Protein AF-A0A7W1W898-F1 (afdb_monomer_lite)

pLDDT: mean 79.38, std 12.97, range [43.31, 93.19]

Radius of gyration: 15.6 Å; chains: 1; bounding box: 44×25×42 Å

Sequence (72 aa):
MTGGLLTEPIYATSTNFGYYQFSKMPTGETYIVMVNSRPHTFNPSSIVNNFDSLDDVDFVGEKQLIQNLQHW

Structure (mmCIF, N/CA/C/O backbone):
data_AF-A0A7W1W898-F1
#
_entry.id   AF-A0A7W1W898-F1
#
loop_
_atom_site.group_PDB
_atom_site.id
_atom_site.type_symbol
_atom_site.label_atom_id
_atom_site.label_alt_id
_atom_site.label_comp_id
_atom_site.label_asym_id
_atom_site.label_entity_id
_atom_site.label_seq_id
_atom_site.pdbx_PDB_ins_code
_atom_site.Cartn_x
_atom_site.Cartn_y
_atom_site.Cartn_z
_atom_site.occupancy
_atom_site.B_iso_or_equiv
_atom_site.auth_seq_id
_atom_site.auth_comp_id
_atom_site.auth_asym_id
_atom_site.auth_atom_id
_atom_site.pdbx_PDB_model_num
ATOM 1 N N . MET A 1 1 ? 1.296 3.998 5.445 1.00 85.00 1 MET A N 1
ATOM 2 C CA . MET A 1 1 ? -0.141 4.319 5.393 1.00 85.00 1 MET A CA 1
ATOM 3 C C . MET A 1 1 ? -0.416 5.451 6.365 1.00 85.00 1 MET A C 1
ATOM 5 O O . MET A 1 1 ? 0.171 5.464 7.442 1.00 85.00 1 MET A O 1
ATOM 9 N N . THR A 1 2 ? -1.262 6.393 5.966 1.00 89.56 2 THR A N 1
ATOM 10 C CA . THR A 1 2 ? -1.743 7.527 6.773 1.00 89.56 2 THR A CA 1
ATOM 11 C C . THR A 1 2 ? -3.257 7.683 6.585 1.00 89.56 2 THR A C 1
ATOM 13 O O . THR A 1 2 ? -3.829 7.046 5.700 1.00 89.56 2 THR A O 1
ATOM 16 N N . GLY A 1 3 ? -3.908 8.528 7.389 1.00 87.81 3 GLY A N 1
ATOM 17 C CA . GLY A 1 3 ? -5.342 8.824 7.271 1.00 87.81 3 GLY A CA 1
ATOM 18 C C . GLY A 1 3 ? -6.197 8.207 8.381 1.00 87.81 3 GLY A C 1
ATOM 19 O O . GLY A 1 3 ? -5.678 7.568 9.299 1.00 87.81 3 GLY A O 1
ATOM 20 N N . GLY A 1 4 ? -7.508 8.432 8.292 1.00 86.44 4 GLY A N 1
ATOM 21 C CA . GLY A 1 4 ? -8.481 8.050 9.314 1.00 86.44 4 GLY A CA 1
ATOM 22 C C . GLY A 1 4 ? -8.088 8.519 10.716 1.00 86.44 4 GLY A C 1
ATOM 23 O O . GLY A 1 4 ? -7.643 9.649 10.913 1.00 86.44 4 GLY A O 1
ATOM 24 N N . LEU A 1 5 ? -8.193 7.601 11.678 1.00 89.38 5 LEU A N 1
ATOM 25 C CA . LEU A 1 5 ? -7.831 7.813 13.085 1.00 89.38 5 LEU A CA 1
ATOM 26 C C . LEU A 1 5 ? -6.356 7.517 13.418 1.00 89.38 5 LEU A C 1
ATOM 28 O O . LEU A 1 5 ? -5.993 7.471 14.595 1.00 89.38 5 LEU A O 1
ATOM 32 N N . LEU A 1 6 ? -5.493 7.278 12.425 1.00 88.69 6 LEU A N 1
ATOM 33 C CA . LEU A 1 6 ? -4.069 7.052 12.684 1.00 88.69 6 LEU A CA 1
ATOM 34 C C . LEU A 1 6 ? -3.409 8.357 13.146 1.00 88.69 6 LEU A C 1
ATOM 36 O O . LEU A 1 6 ? -3.388 9.344 12.414 1.00 88.69 6 LEU A O 1
ATOM 40 N N . THR A 1 7 ? -2.822 8.350 14.343 1.00 91.31 7 THR A N 1
ATOM 41 C CA . THR A 1 7 ? -2.071 9.500 14.877 1.00 91.31 7 THR A CA 1
ATOM 42 C C . THR A 1 7 ? -0.666 9.606 14.289 1.00 91.31 7 THR A C 1
ATOM 44 O O . THR A 1 7 ? -0.071 10.679 14.302 1.00 91.31 7 THR A O 1
ATOM 47 N N . GLU A 1 8 ? -0.139 8.498 13.765 1.00 92.56 8 GLU A N 1
ATOM 48 C CA . GLU A 1 8 ? 1.179 8.404 13.144 1.00 92.56 8 GLU A CA 1
ATOM 49 C C . GLU A 1 8 ? 1.137 7.493 11.906 1.00 92.56 8 GLU A C 1
ATOM 51 O O . GLU A 1 8 ? 0.295 6.591 11.827 1.00 92.56 8 GLU A O 1
ATOM 56 N N . PRO A 1 9 ? 2.045 7.683 10.931 1.00 91.12 9 PRO A N 1
ATOM 57 C CA . PRO A 1 9 ? 2.161 6.776 9.798 1.00 91.12 9 PRO A CA 1
ATOM 58 C C . PRO A 1 9 ? 2.573 5.365 10.230 1.00 91.12 9 PRO A C 1
ATOM 60 O O . PRO A 1 9 ? 3.547 5.187 10.959 1.00 91.12 9 PRO A O 1
ATOM 63 N N . ILE A 1 10 ? 1.894 4.354 9.691 1.00 91.69 10 ILE A N 1
ATOM 64 C CA . ILE A 1 10 ? 2.257 2.940 9.875 1.00 91.69 10 ILE A CA 1
ATOM 65 C C . ILE A 1 10 ? 2.883 2.361 8.603 1.00 91.69 10 ILE A C 1
ATOM 67 O O . ILE A 1 10 ? 2.571 2.796 7.489 1.00 91.69 10 ILE A O 1
ATOM 71 N N . TYR A 1 11 ? 3.735 1.347 8.750 1.00 92.62 11 TYR A N 1
ATOM 72 C CA . TYR A 1 11 ? 4.503 0.762 7.648 1.00 92.62 11 TYR A CA 1
ATOM 73 C C . TYR A 1 11 ? 4.345 -0.756 7.599 1.00 92.62 11 TYR A C 1
ATOM 75 O O . TYR A 1 11 ? 4.228 -1.410 8.632 1.00 92.62 11 TYR A O 1
ATOM 83 N N . ALA A 1 12 ? 4.379 -1.300 6.386 1.00 91.50 12 ALA A N 1
ATOM 84 C CA . ALA A 1 12 ? 4.459 -2.726 6.121 1.00 91.50 12 ALA A CA 1
ATOM 85 C C . ALA A 1 12 ? 5.515 -2.958 5.036 1.00 91.50 12 ALA A C 1
ATOM 87 O O . ALA A 1 12 ? 5.660 -2.144 4.121 1.00 91.50 12 ALA A O 1
ATOM 88 N N . THR A 1 13 ? 6.240 -4.067 5.143 1.00 93.19 13 THR A N 1
ATOM 89 C CA . THR A 1 13 ? 7.189 -4.510 4.119 1.00 93.19 13 THR A CA 1
ATOM 90 C C . THR A 1 13 ? 6.515 -5.579 3.279 1.00 93.19 13 THR A C 1
ATOM 92 O O . THR A 1 13 ? 6.021 -6.565 3.826 1.00 93.19 13 THR A O 1
ATOM 95 N N . SER A 1 14 ? 6.496 -5.396 1.961 1.00 91.50 14 SER A N 1
ATOM 96 C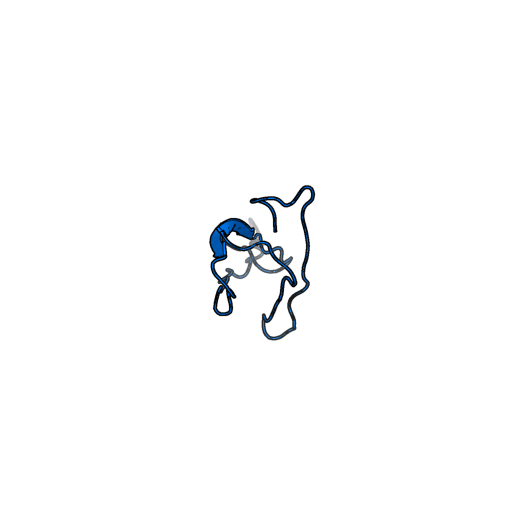 CA . SER A 1 14 ? 5.977 -6.416 1.058 1.00 91.50 14 SER A CA 1
ATOM 97 C C . SER A 1 14 ? 6.916 -7.620 0.991 1.00 91.50 14 SER A C 1
ATOM 99 O O . SER A 1 14 ? 8.140 -7.490 1.061 1.00 91.50 14 SER A O 1
ATOM 101 N N . THR A 1 15 ? 6.346 -8.798 0.781 1.00 92.06 15 THR A N 1
ATOM 102 C CA . THR A 1 15 ? 7.109 -9.993 0.404 1.00 92.06 15 THR A CA 1
ATOM 103 C C . THR A 1 15 ? 7.657 -9.874 -1.024 1.00 92.06 15 THR A C 1
ATOM 105 O O . THR A 1 15 ? 7.261 -8.992 -1.789 1.00 92.06 15 THR A O 1
ATOM 108 N N . ASN A 1 16 ? 8.514 -10.816 -1.429 1.00 89.62 16 ASN A N 1
ATOM 109 C CA . ASN A 1 16 ? 9.003 -10.909 -2.812 1.00 89.62 16 ASN A CA 1
ATOM 110 C C . ASN A 1 16 ? 7.887 -11.150 -3.846 1.00 89.62 16 ASN A C 1
ATOM 112 O O . ASN A 1 16 ? 8.117 -10.945 -5.033 1.00 89.62 16 ASN A O 1
ATOM 116 N N . PHE A 1 17 ? 6.698 -11.577 -3.407 1.00 89.12 17 PHE A N 1
ATOM 117 C CA . PHE A 1 17 ? 5.521 -11.774 -4.257 1.00 89.12 17 PHE A CA 1
ATOM 118 C C . PHE A 1 17 ? 4.556 -10.579 -4.231 1.00 89.12 17 PHE A C 1
ATOM 120 O O . PHE A 1 17 ? 3.463 -10.673 -4.770 1.00 89.12 17 PHE A O 1
ATOM 127 N N . GLY A 1 18 ? 4.927 -9.469 -3.585 1.00 87.00 18 GLY A N 1
ATOM 128 C CA . GLY A 1 18 ? 4.103 -8.257 -3.521 1.00 87.00 18 GLY A CA 1
ATOM 129 C C . GLY A 1 18 ? 3.080 -8.225 -2.383 1.00 87.00 18 GLY A C 1
ATOM 130 O O . GLY A 1 18 ? 2.550 -7.160 -2.091 1.00 87.00 18 GLY A O 1
ATOM 131 N N . TYR A 1 19 ? 2.859 -9.336 -1.670 1.00 88.69 19 TYR A N 1
ATOM 132 C CA . TYR A 1 19 ? 1.920 -9.372 -0.542 1.00 88.69 19 TYR A CA 1
ATOM 133 C C . TYR A 1 19 ? 2.365 -8.471 0.619 1.00 88.69 19 TYR A C 1
ATOM 135 O O . TYR A 1 19 ? 3.524 -8.547 1.039 1.00 88.69 19 TYR A O 1
ATOM 143 N N . TYR A 1 20 ? 1.440 -7.683 1.171 1.00 89.12 20 TYR A N 1
ATOM 144 C CA . TYR A 1 20 ? 1.614 -6.842 2.358 1.00 89.12 20 TYR A CA 1
ATOM 145 C C . TYR A 1 20 ? 0.326 -6.853 3.201 1.00 89.12 20 TYR A C 1
ATOM 147 O O . TYR A 1 20 ? -0.748 -7.156 2.692 1.00 89.12 20 TYR A O 1
ATOM 155 N N . GLN A 1 21 ? 0.413 -6.513 4.491 1.00 88.56 21 GLN A N 1
ATOM 156 C CA . GLN A 1 21 ? -0.760 -6.449 5.368 1.00 88.56 21 GLN A CA 1
ATOM 157 C C . GLN A 1 21 ? -0.602 -5.367 6.440 1.00 88.56 21 GLN A C 1
ATOM 159 O O . GLN A 1 21 ? 0.473 -5.202 7.016 1.00 88.56 21 GLN A O 1
ATOM 164 N N . PHE A 1 22 ? -1.702 -4.676 6.745 1.00 87.56 22 PHE A N 1
ATOM 165 C CA . PHE A 1 22 ? -1.835 -3.782 7.894 1.00 87.56 22 PHE A CA 1
ATOM 166 C C . PHE A 1 22 ? -2.907 -4.353 8.833 1.00 87.56 22 PHE A C 1
ATOM 168 O O . PHE A 1 22 ? -4.082 -4.393 8.485 1.00 87.56 22 PHE A O 1
ATOM 175 N N . SER A 1 23 ? -2.517 -4.845 10.010 1.00 85.88 23 SER A N 1
ATOM 176 C CA . SER A 1 23 ? -3.451 -5.481 10.952 1.00 85.88 23 SER A CA 1
ATOM 177 C C . SER A 1 23 ? -4.138 -4.463 11.865 1.00 85.88 23 SER A C 1
ATOM 179 O O . SER A 1 23 ? -3.524 -3.473 12.255 1.00 85.88 23 SER A O 1
ATOM 181 N N . LYS A 1 24 ? -5.366 -4.776 12.308 1.00 83.88 24 LYS A N 1
ATOM 182 C CA . LYS A 1 24 ? -6.131 -3.999 13.308 1.00 83.88 24 LYS A CA 1
ATOM 183 C C . LYS A 1 24 ? -6.446 -2.559 12.871 1.00 83.88 24 LYS A C 1
ATOM 185 O O . LYS A 1 24 ? -6.384 -1.639 13.684 1.00 83.88 24 LYS A O 1
ATOM 190 N N . MET A 1 25 ? -6.768 -2.361 11.594 1.00 85.06 25 MET A N 1
ATOM 191 C CA . MET A 1 25 ? -7.199 -1.055 11.095 1.00 85.06 25 MET A CA 1
ATOM 192 C C . MET A 1 25 ? -8.635 -0.754 11.545 1.00 85.06 25 MET A C 1
ATOM 194 O O . MET A 1 25 ? -9.501 -1.615 11.371 1.00 85.06 25 MET A O 1
ATOM 198 N N . PRO A 1 26 ? -8.913 0.442 12.096 1.00 84.44 26 PRO A N 1
ATOM 199 C CA . PRO A 1 26 ? -10.282 0.900 12.30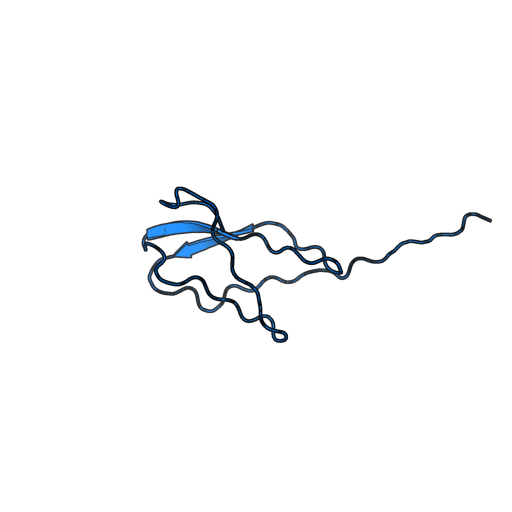0 1.00 84.44 26 PRO A CA 1
ATOM 200 C C . PRO A 1 26 ? -11.113 0.819 11.010 1.00 84.44 26 PRO A C 1
ATOM 202 O O . PRO A 1 26 ? -10.649 1.156 9.919 1.00 84.44 26 PRO A O 1
ATOM 205 N N . THR A 1 27 ? -12.346 0.335 11.127 1.00 84.00 27 THR A N 1
ATOM 206 C CA . THR A 1 27 ? -13.317 0.285 10.025 1.00 84.00 27 THR A CA 1
ATOM 207 C C . THR A 1 27 ? -14.063 1.612 9.898 1.00 84.00 27 THR A C 1
ATOM 209 O O . THR A 1 27 ? -14.218 2.332 10.881 1.00 84.00 27 THR A O 1
ATOM 212 N N . GLY A 1 28 ? -14.593 1.906 8.712 1.00 84.88 28 GLY A N 1
ATOM 213 C CA . GLY A 1 28 ? -15.325 3.137 8.399 1.00 84.88 28 GLY A CA 1
ATOM 214 C C . GLY A 1 28 ? -14.431 4.324 8.037 1.00 84.88 28 GLY A C 1
ATOM 215 O O . GLY A 1 28 ? -14.942 5.403 7.754 1.00 84.88 28 GLY A O 1
ATOM 216 N N . GLU A 1 29 ? -13.116 4.124 8.015 1.00 85.50 29 GLU A N 1
ATOM 217 C CA . GLU A 1 29 ? -12.132 5.169 7.764 1.00 85.50 29 GLU A CA 1
ATOM 218 C C . GLU A 1 29 ? -11.554 5.085 6.347 1.00 85.50 29 GLU A C 1
ATOM 220 O O . GLU A 1 29 ? -11.502 4.019 5.717 1.00 85.50 29 GLU A O 1
ATOM 225 N N . THR A 1 30 ? -11.067 6.228 5.866 1.00 85.31 30 THR A N 1
ATOM 226 C CA . THR A 1 30 ? -10.349 6.334 4.596 1.00 85.31 30 THR A CA 1
ATOM 227 C C . THR A 1 30 ? -8.848 6.434 4.841 1.00 85.31 30 THR A C 1
ATOM 229 O O . THR A 1 30 ? -8.374 7.324 5.556 1.00 85.31 30 THR A O 1
ATOM 232 N N . TYR A 1 31 ? -8.089 5.559 4.183 1.00 85.69 31 TYR A N 1
ATOM 233 C CA . TYR A 1 31 ? -6.635 5.505 4.298 1.00 85.69 31 TYR A CA 1
ATOM 234 C C . TYR A 1 31 ? -5.932 5.794 2.975 1.00 85.69 31 TYR A C 1
ATOM 236 O O . TYR A 1 31 ? -6.420 5.462 1.893 1.00 85.69 31 TYR A O 1
ATOM 244 N N . ILE A 1 32 ? -4.738 6.376 3.089 1.00 86.00 32 ILE A N 1
ATOM 245 C CA . ILE A 1 32 ? -3.810 6.615 1.987 1.00 86.00 32 ILE A CA 1
ATOM 246 C C . ILE A 1 32 ? -2.611 5.681 2.147 1.00 86.00 32 ILE A C 1
ATOM 248 O O . ILE A 1 32 ? -1.904 5.694 3.164 1.00 86.00 32 ILE A O 1
ATOM 252 N N . VAL A 1 33 ? -2.349 4.886 1.112 1.00 87.06 33 VAL A N 1
ATOM 253 C CA . VAL A 1 33 ? -1.183 4.001 1.037 1.00 87.06 33 VAL A CA 1
ATOM 254 C C . VAL A 1 33 ? -0.200 4.538 0.004 1.00 87.06 33 VAL A C 1
ATOM 256 O O . VAL A 1 33 ? -0.572 4.903 -1.109 1.00 87.06 33 VAL A O 1
ATOM 259 N N . MET A 1 34 ? 1.070 4.591 0.394 1.00 88.06 34 ME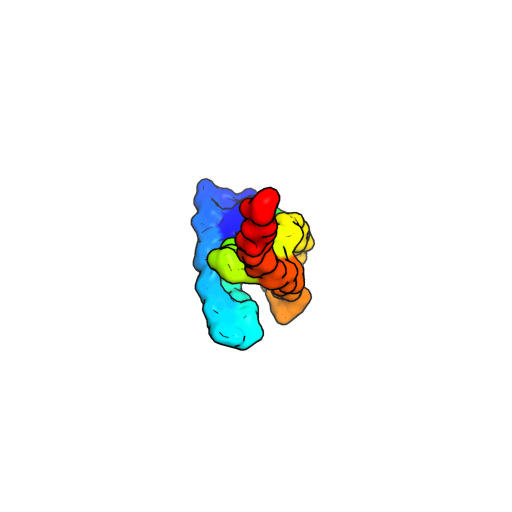T A N 1
ATOM 260 C CA . MET A 1 34 ? 2.183 4.977 -0.467 1.00 88.06 34 MET A CA 1
ATOM 261 C C . MET A 1 34 ? 3.145 3.799 -0.559 1.00 88.06 34 MET A C 1
ATOM 263 O O . MET A 1 34 ? 3.543 3.256 0.474 1.00 88.06 34 MET A O 1
ATOM 267 N N . VAL A 1 35 ? 3.527 3.433 -1.782 1.00 89.56 35 VAL A N 1
ATOM 268 C CA . VAL A 1 35 ? 4.526 2.393 -2.045 1.00 89.56 35 VAL A CA 1
ATOM 269 C C . VAL A 1 35 ? 5.853 3.059 -2.371 1.00 89.56 35 VAL A C 1
ATOM 271 O O . VAL A 1 35 ? 5.930 3.925 -3.239 1.00 89.56 35 VAL A O 1
ATOM 274 N N . ASN A 1 36 ? 6.903 2.651 -1.663 1.00 89.06 36 ASN A N 1
ATOM 275 C CA . ASN A 1 36 ? 8.259 3.113 -1.911 1.00 89.06 36 ASN A CA 1
ATOM 276 C C . ASN A 1 36 ? 9.123 1.931 -2.355 1.00 89.06 36 ASN A C 1
ATOM 278 O O . ASN A 1 36 ? 9.186 0.906 -1.676 1.00 89.06 36 ASN A O 1
ATOM 282 N N . SER A 1 37 ? 9.790 2.080 -3.495 1.00 88.00 37 SER A N 1
ATOM 283 C CA . SER A 1 37 ? 10.745 1.112 -4.020 1.00 88.00 37 SER A CA 1
ATOM 284 C C . SER A 1 37 ? 11.889 1.859 -4.692 1.00 88.00 37 SER A C 1
ATOM 286 O O . SER A 1 37 ? 11.664 2.843 -5.386 1.00 88.00 37 SER A O 1
ATOM 288 N N . ARG A 1 38 ? 13.130 1.390 -4.520 1.00 87.31 38 ARG A N 1
ATOM 289 C CA . ARG A 1 38 ? 14.286 1.984 -5.217 1.00 87.31 38 ARG A CA 1
ATOM 290 C C . ARG A 1 38 ? 14.226 1.801 -6.744 1.00 87.31 38 ARG A C 1
ATOM 292 O O . ARG A 1 38 ? 14.496 2.770 -7.439 1.00 87.31 38 ARG A O 1
ATOM 299 N N . PRO A 1 39 ? 13.932 0.601 -7.288 1.00 87.44 39 PRO A N 1
ATOM 300 C CA . PRO A 1 39 ? 13.907 0.398 -8.740 1.00 87.44 39 PRO A CA 1
ATOM 301 C C . PRO A 1 39 ? 12.579 0.742 -9.428 1.00 87.44 39 PRO A C 1
ATOM 303 O O . PRO A 1 39 ? 12.512 0.631 -10.652 1.00 87.44 39 PRO A O 1
ATOM 306 N N . HIS A 1 40 ? 11.529 1.112 -8.690 1.00 87.44 40 HIS A N 1
ATOM 307 C CA . HIS A 1 40 ? 10.201 1.338 -9.264 1.00 87.44 40 HIS A CA 1
ATOM 308 C C . HIS A 1 40 ? 9.571 2.624 -8.745 1.00 87.44 40 HIS A C 1
ATOM 310 O O . HIS A 1 40 ? 9.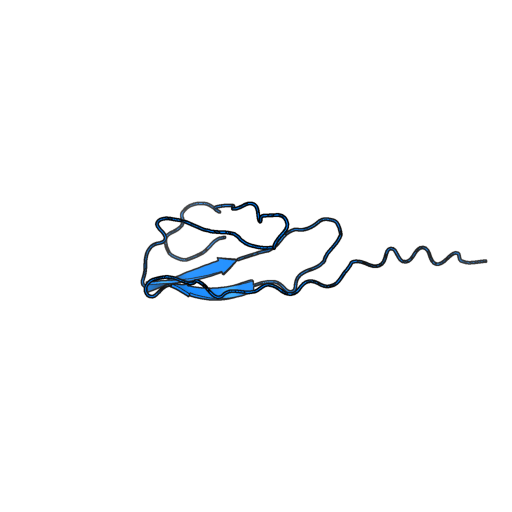638 2.925 -7.554 1.00 87.44 40 HIS A O 1
ATOM 316 N N . THR A 1 41 ? 8.891 3.330 -9.636 1.00 87.75 41 THR A N 1
ATOM 317 C CA . THR A 1 41 ? 8.027 4.460 -9.303 1.00 87.75 41 THR A CA 1
ATOM 318 C C . THR A 1 41 ? 6.577 4.003 -9.316 1.00 87.75 41 THR A C 1
ATOM 320 O O . THR A 1 41 ? 6.155 3.299 -10.230 1.00 87.75 41 THR A O 1
ATOM 323 N N . PHE A 1 42 ? 5.805 4.415 -8.317 1.00 85.31 42 PHE A N 1
ATOM 324 C CA . PHE A 1 42 ? 4.382 4.102 -8.211 1.00 85.31 42 PHE A CA 1
ATOM 325 C C . PHE A 1 42 ? 3.586 5.398 -8.266 1.00 85.31 42 PHE A C 1
ATOM 327 O O . PHE A 1 42 ? 3.983 6.388 -7.646 1.00 85.31 42 PHE A O 1
ATOM 334 N N . ASN A 1 43 ? 2.456 5.392 -8.976 1.00 76.75 43 ASN A N 1
ATOM 335 C CA . ASN A 1 43 ? 1.522 6.505 -8.879 1.00 76.75 43 ASN A CA 1
ATOM 336 C C . ASN A 1 43 ? 0.958 6.554 -7.452 1.00 76.75 43 ASN A C 1
ATOM 338 O O . ASN A 1 43 ? 0.591 5.513 -6.897 1.00 76.75 43 ASN A O 1
ATOM 342 N N . PRO A 1 44 ? 0.946 7.737 -6.821 1.00 59.31 44 PRO A N 1
ATOM 343 C CA . PRO A 1 44 ? 0.590 7.843 -5.424 1.00 59.31 44 PRO A CA 1
ATOM 344 C C . PRO A 1 44 ? -0.898 7.561 -5.233 1.00 59.31 44 PRO A C 1
ATOM 346 O O . PRO A 1 44 ? -1.747 8.073 -5.960 1.00 59.31 44 PRO A O 1
ATOM 349 N N . SER A 1 45 ? -1.180 6.825 -4.160 1.00 57.62 45 SER A N 1
ATOM 350 C CA . SER A 1 45 ? -2.466 6.737 -3.472 1.00 57.62 45 SER A CA 1
ATOM 351 C C . SER A 1 45 ? -3.611 6.041 -4.209 1.00 57.62 45 SER A C 1
ATOM 353 O O . SER A 1 45 ? -4.402 6.659 -4.912 1.00 57.62 45 SER A O 1
ATOM 355 N N . SER A 1 46 ? -3.794 4.763 -3.884 1.00 59.88 46 SER A N 1
ATOM 356 C CA . SER A 1 46 ? -5.136 4.180 -3.858 1.00 59.88 46 SER A CA 1
ATOM 357 C C . SER A 1 46 ? -5.824 4.664 -2.579 1.00 59.88 46 SER A C 1
ATOM 359 O O . SER A 1 46 ? -5.292 4.479 -1.480 1.00 59.88 46 SER A O 1
ATOM 361 N N . ILE A 1 47 ? -6.970 5.335 -2.722 1.00 61.94 47 ILE A N 1
ATOM 362 C CA . ILE A 1 47 ? -7.862 5.659 -1.604 1.00 61.94 47 ILE A CA 1
ATOM 363 C C . ILE A 1 47 ? -8.553 4.365 -1.219 1.00 61.94 47 ILE A C 1
ATOM 365 O O . ILE A 1 47 ? -9.271 3.788 -2.037 1.00 61.94 47 ILE A O 1
ATOM 369 N N . VAL A 1 48 ? -8.337 3.913 0.011 1.00 62.78 48 VAL A N 1
ATOM 370 C CA . VAL A 1 48 ? -8.944 2.671 0.471 1.00 62.78 48 VAL A CA 1
ATOM 371 C C . VAL A 1 48 ? -9.948 2.964 1.575 1.00 62.78 48 VAL A C 1
ATOM 373 O O . VAL A 1 48 ? -9.585 3.516 2.614 1.00 62.78 48 VAL A O 1
ATOM 376 N N . ASN A 1 49 ? -11.212 2.611 1.331 1.00 62.47 49 ASN A N 1
ATOM 377 C CA . ASN A 1 49 ? -12.280 2.699 2.323 1.00 62.47 49 ASN A CA 1
ATOM 378 C C . ASN A 1 49 ? -12.381 1.359 3.044 1.00 62.47 49 ASN A C 1
ATOM 380 O O . ASN A 1 49 ? -12.821 0.368 2.461 1.00 62.47 49 ASN A O 1
ATOM 384 N N . ASN A 1 50 ? -11.936 1.320 4.296 1.00 61.72 50 ASN A N 1
ATOM 385 C CA . ASN A 1 50 ? -11.898 0.080 5.056 1.00 61.72 50 ASN A CA 1
ATOM 386 C C . ASN A 1 50 ? -13.269 -0.220 5.664 1.00 61.72 50 ASN A C 1
ATOM 388 O O . ASN A 1 50 ? -13.608 0.352 6.694 1.00 61.72 50 ASN A O 1
ATOM 392 N N . PHE A 1 51 ? -14.057 -1.107 5.056 1.00 59.47 51 PHE A N 1
ATOM 393 C CA . PHE A 1 51 ? -15.355 -1.505 5.617 1.00 59.47 51 PHE A CA 1
ATOM 394 C C . PHE A 1 51 ? -15.321 -2.838 6.382 1.00 59.47 51 PHE A C 1
ATOM 396 O O . PHE A 1 51 ? -16.187 -3.024 7.230 1.00 59.47 51 PHE A O 1
ATOM 403 N N . ASP A 1 52 ? -14.333 -3.718 6.148 1.00 56.75 52 ASP A N 1
ATOM 404 C CA . ASP A 1 52 ? -14.169 -4.976 6.909 1.00 56.75 52 ASP A CA 1
ATOM 405 C C . ASP A 1 52 ? -12.736 -5.552 6.786 1.00 56.75 52 ASP A C 1
ATOM 407 O O . ASP A 1 52 ? -11.956 -5.531 7.737 1.00 56.75 52 ASP A O 1
ATOM 411 N N . SER A 1 53 ? -12.346 -5.970 5.576 1.00 60.16 53 SER A N 1
ATOM 412 C CA . SER A 1 53 ? -10.973 -6.313 5.182 1.00 60.16 53 SER A CA 1
ATOM 413 C C . SER A 1 53 ? -10.747 -5.874 3.737 1.00 60.16 53 SER A C 1
ATOM 415 O O . SER A 1 53 ? -11.667 -5.907 2.919 1.00 60.16 53 SER A O 1
ATOM 417 N N . LEU A 1 54 ? -9.539 -5.418 3.424 1.00 63.75 54 LEU A N 1
ATOM 418 C CA . LEU A 1 54 ? -9.167 -4.900 2.109 1.00 63.75 54 LEU A CA 1
ATOM 419 C C . LEU A 1 54 ? -8.106 -5.815 1.512 1.00 63.75 54 LEU A C 1
ATOM 421 O O . LEU A 1 54 ? -6.913 -5.535 1.603 1.00 63.75 54 LEU A O 1
ATOM 425 N N . ASP A 1 55 ? -8.562 -6.921 0.933 1.00 63.78 55 ASP A N 1
ATOM 426 C CA . ASP A 1 55 ? -7.695 -8.041 0.549 1.00 63.78 55 ASP A CA 1
ATOM 427 C C . ASP A 1 55 ? -7.273 -8.018 -0.934 1.00 63.78 55 ASP A C 1
ATOM 429 O O . ASP A 1 55 ? -6.699 -8.986 -1.417 1.00 63.78 55 ASP A O 1
ATOM 433 N N . ASP A 1 56 ? -7.527 -6.923 -1.659 1.00 65.94 56 ASP A N 1
ATOM 434 C CA . ASP A 1 56 ? -7.361 -6.857 -3.126 1.00 65.94 56 ASP A CA 1
ATOM 435 C C . ASP A 1 56 ? -6.878 -5.475 -3.615 1.00 65.94 56 ASP A C 1
ATOM 437 O O . ASP A 1 56 ? -7.257 -4.974 -4.673 1.00 65.94 56 ASP A O 1
ATOM 441 N N . VAL A 1 57 ? -6.094 -4.780 -2.786 1.00 78.19 57 VAL A N 1
ATOM 442 C CA . VAL A 1 57 ? -5.515 -3.484 -3.165 1.00 78.19 57 VAL A CA 1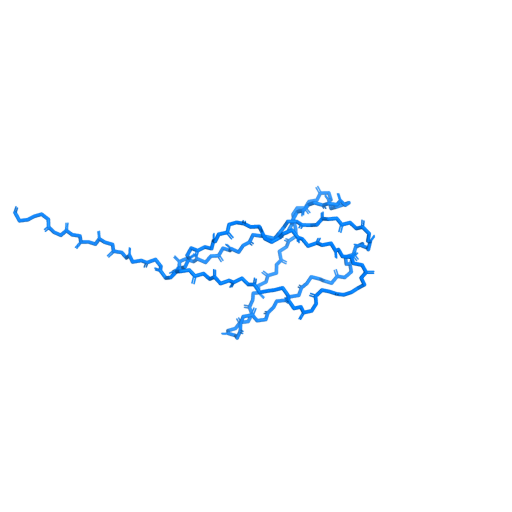
ATOM 443 C C . VAL A 1 57 ? -4.152 -3.710 -3.799 1.00 78.19 57 VAL A C 1
ATOM 445 O O . VAL A 1 57 ? -3.160 -3.942 -3.109 1.00 78.19 57 VAL A O 1
ATOM 448 N N . ASP A 1 58 ? -4.110 -3.567 -5.118 1.00 82.38 58 ASP A N 1
ATOM 449 C CA . ASP A 1 58 ? -2.883 -3.675 -5.894 1.00 82.38 58 ASP A CA 1
ATOM 450 C C . ASP A 1 58 ? -2.255 -2.314 -6.203 1.00 82.38 58 ASP A C 1
ATOM 452 O O . ASP A 1 58 ? -2.928 -1.310 -6.460 1.00 82.38 58 ASP A O 1
ATOM 456 N N . PHE A 1 59 ? -0.922 -2.303 -6.241 1.00 84.31 59 PHE A N 1
ATOM 457 C CA . PHE A 1 59 ? -0.126 -1.174 -6.709 1.00 84.31 59 PHE A CA 1
ATOM 458 C C . PHE A 1 59 ? 0.755 -1.623 -7.865 1.00 84.31 59 PHE A C 1
ATOM 460 O O . PHE A 1 59 ? 1.684 -2.412 -7.688 1.00 84.31 59 PHE A O 1
ATOM 467 N N . VAL A 1 60 ? 0.498 -1.078 -9.051 1.00 85.56 60 VAL A N 1
ATOM 468 C CA . VAL A 1 60 ? 1.315 -1.337 -10.238 1.00 85.56 60 VAL A CA 1
ATOM 469 C C . VAL A 1 60 ? 2.326 -0.207 -10.390 1.00 85.56 60 VAL A C 1
ATOM 471 O O . VAL A 1 60 ? 1.958 0.960 -10.521 1.00 85.56 60 VAL A O 1
ATOM 474 N N . GLY A 1 61 ? 3.607 -0.560 -10.318 1.00 85.62 61 GLY A N 1
ATOM 475 C CA . GLY A 1 61 ? 4.720 0.371 -10.471 1.00 85.62 61 GLY A CA 1
ATOM 476 C C . GLY A 1 61 ? 5.393 0.237 -11.829 1.00 85.62 61 GLY A C 1
ATOM 477 O O . GLY A 1 61 ? 5.422 -0.839 -12.426 1.00 85.62 61 GLY A O 1
ATOM 478 N N . GLU A 1 62 ? 5.995 1.325 -12.287 1.00 87.00 62 GLU A N 1
ATOM 479 C CA . GLU A 1 62 ? 6.832 1.345 -13.480 1.00 87.00 62 GLU A CA 1
ATOM 480 C C . GLU A 1 62 ? 8.301 1.227 -13.082 1.00 87.00 62 GLU A C 1
ATOM 482 O O . GLU A 1 62 ? 8.761 1.846 -12.118 1.00 87.00 62 GLU A O 1
ATOM 487 N N . LYS A 1 63 ? 9.062 0.413 -13.819 1.00 86.06 63 LYS A N 1
ATOM 488 C CA . LYS A 1 63 ? 10.504 0.295 -13.600 1.00 86.06 63 LYS A CA 1
ATOM 489 C C . LYS A 1 63 ? 11.173 1.618 -13.953 1.00 86.06 63 LYS A C 1
ATOM 491 O O . LYS A 1 63 ? 11.065 2.090 -15.084 1.00 86.06 63 LYS A O 1
ATOM 496 N N . GLN A 1 64 ? 11.942 2.162 -13.018 1.00 79.88 64 GLN A N 1
ATOM 497 C CA . GLN A 1 64 ? 12.716 3.363 -13.273 1.00 79.88 64 GLN A CA 1
ATOM 498 C C . GLN A 1 64 ? 13.847 3.033 -14.256 1.00 79.88 64 GLN A C 1
ATOM 500 O O . GLN A 1 64 ? 14.762 2.260 -13.958 1.00 79.88 64 GLN A O 1
ATOM 505 N N . LEU A 1 65 ? 13.779 3.613 -15.453 1.00 77.81 65 LEU A N 1
ATOM 506 C CA . LEU A 1 65 ? 14.881 3.569 -16.403 1.00 77.81 65 LEU A CA 1
ATOM 507 C C . LEU A 1 65 ? 15.925 4.602 -15.970 1.00 77.81 65 LEU A C 1
ATOM 509 O O . LEU A 1 65 ? 15.640 5.797 -15.914 1.00 77.81 65 LEU A O 1
ATOM 513 N N . ILE A 1 66 ? 17.147 4.153 -15.681 1.00 66.62 66 ILE A N 1
ATOM 514 C CA . ILE A 1 66 ? 18.288 5.061 -15.548 1.00 66.62 66 ILE A CA 1
ATOM 515 C C . ILE A 1 66 ? 18.626 5.540 -16.963 1.00 66.62 66 ILE A C 1
ATOM 517 O O . ILE A 1 66 ? 19.273 4.820 -17.724 1.00 66.62 66 ILE A O 1
ATOM 521 N N . GLN A 1 67 ? 18.168 6.733 -17.346 1.00 58.16 67 GLN A N 1
ATOM 522 C CA . GLN A 1 67 ? 18.587 7.354 -18.602 1.00 58.16 67 GLN A CA 1
ATOM 523 C C . GLN A 1 67 ? 19.999 7.927 -18.441 1.00 58.16 67 GLN A C 1
ATOM 525 O O . GLN A 1 67 ? 20.180 9.113 -18.192 1.00 58.16 67 GLN A O 1
ATOM 530 N N . ASN A 1 68 ? 21.014 7.082 -18.606 1.00 55.91 68 ASN A N 1
ATOM 531 C CA . ASN A 1 68 ? 22.359 7.550 -18.929 1.00 55.91 68 ASN A CA 1
ATOM 532 C C . ASN A 1 68 ? 22.424 7.790 -20.442 1.00 55.91 68 ASN A C 1
ATOM 534 O O . ASN A 1 68 ? 22.963 6.968 -21.183 1.00 55.91 68 ASN A O 1
ATOM 538 N N . LEU A 1 69 ? 21.834 8.886 -20.922 1.00 59.09 69 LEU A N 1
ATOM 539 C CA . LEU A 1 69 ? 22.076 9.332 -22.291 1.00 59.09 69 LEU A CA 1
ATOM 540 C C . LEU A 1 69 ? 23.402 10.090 -22.306 1.00 59.09 69 LEU A C 1
ATOM 542 O O . LEU A 1 69 ? 23.502 11.232 -21.866 1.00 59.09 69 LEU A O 1
ATOM 546 N N . GLN A 1 70 ? 24.438 9.397 -22.774 1.00 53.69 70 GLN A N 1
ATOM 547 C CA . GLN A 1 70 ? 25.709 10.004 -23.127 1.00 53.69 70 GLN A CA 1
ATOM 548 C C . GLN A 1 70 ? 25.467 11.037 -24.231 1.00 53.69 70 GLN A C 1
ATOM 550 O O . GLN A 1 70 ? 25.093 10.684 -25.350 1.00 53.69 70 GLN A O 1
ATOM 555 N N . HIS A 1 71 ? 25.667 12.311 -23.904 1.00 43.31 71 HIS A N 1
ATOM 556 C CA . HIS A 1 71 ? 25.909 13.335 -24.909 1.00 43.31 71 HIS A CA 1
ATOM 557 C C . HIS A 1 71 ? 27.322 13.107 -25.457 1.00 43.31 71 HIS A C 1
ATOM 559 O O . HIS A 1 71 ? 28.291 13.141 -24.696 1.00 43.31 71 HIS A O 1
ATOM 565 N N . TRP A 1 72 ? 27.394 12.770 -26.744 1.00 57.44 72 TRP A N 1
ATOM 566 C CA . TRP A 1 72 ? 28.613 12.772 -27.550 1.00 57.44 72 TRP A CA 1
ATOM 567 C C . TRP A 1 72 ? 29.035 14.205 -27.871 1.00 57.44 72 TRP A C 1
ATOM 569 O O . TRP A 1 72 ? 28.135 15.063 -28.025 1.00 57.44 72 TRP A O 1
#

Foldseek 3Di:
DDWDPDPDDDDWDADPVRDTDDPPDDAQIWDWDDDDDPQWDWDGGDTDHHHDDDRDDDTDTDGDDPPPPDDD

Secondary structure (DSSP, 8-state):
-EETT-SS----PPPTTS-----SPPTTEEEEE----SSEEE-S-EEEEESS--------EEE---------

=== Feature glossary ===
A reading guide for the features in this record.

Start from the sequence.

  · Sequence gives the chain of amino acids in standard one-letter code (A=alanine, C=cysteine, …, Y=tyrosine), read N→C. It is the only feature that is directly encoded by the gene; all structural features are derived from the folded form of this sequence.

Fold it, and you get atomic coordinates and the backbone conformation that goes with them.

  · The mmCIF table is the protein's shape written out atom by atom. For each backbone N, Cα, C, and carbonyl O, it records an (x, y, z) coordinate triple in Å plus the residue type, chain letter, and residue number.

  · Backbone dihedral angles. Every residue except chain termini has a φ (preceding-C → N → Cα → C) and a ψ (N → Cα → C → next-N). They are reported in degrees following the IUPAC sign convention. Secondary structure is essentially a statement about which (φ, ψ) basin each residue occupies.

  · DSSP 8-state secondary structure assigns each residue one of H (α-helix), G (3₁₀-helix), I (π-helix), E (extended β-strand), B (isolated β-bridge), T (hydrogen-bonded turn), S (bend), or '-' (coil). The assignment is computed from backbone hydrogen-bond geometry via the Kabsch–Sander algorithm.

  · P-SEA three-state annotation labels each residue as helix, strand, or coil based purely on the geometry of the Cα trace. It serves as a fallback when the full backbone (and thus DSSP) is unavailable.

Summarize the fold with a handful of shape descriptors and a per-residue structural alphabet.

  · Radius of gyration (Rg) is the root-mean-square distance of Cα atoms from their centroid — a single number for overall size and compactness. A globular domain of N residues has Rg ≈ 2.2·N^0.38 Å; an extended or disordered chain has a much larger Rg. The Cα contact count is the number of residue pairs whose Cα atoms are within 8 Å and are more than four positions apart in sequence — a standard proxy for tertiary packing density. The bounding box is the smallest axis-aligned box enclosing all Cα atoms.

  · Foldseek's 3Di representation compresses backbone geometry into a per-residue letter drawn from a learned twenty-state alphabet. It captures the tertiary interaction pattern around each residue — which residues are packed against it in space, regardless of where they are in sequence.

  · Accessible surface area quantifies burial. A residue with SASA near zero is packed into the hydrophobic core; one with SASA >100 Å² sits on the surface. Computed here via the Shrake–Rupley numerical algorithm with a 1.4 Å probe.

Ask how reliable the model is.

  · For AlphaFold models, the B-factor field carries pLDDT — the model's own estimate of local accuracy on a 0–100 scale. Regions with pLDDT<50 should be treated as essentially unmodeled; they often correspond to intrinsically disordered segments.

  · For experimental (PDB) structures, the B-factor (temperature factor) quantifies the positional spread of each atom in the crystal — a combination of thermal vibration and static disorder — in units of Å². High B-factors mark flexible loops or poorly resolved regions; low B-factors mark the rigid, well-ordered core.

  · PAE(i, j) answers: if I align the predicted and true structures on residue i, how far off (in Å) do I expect residue j to be? A block-diagonal PAE matrix with low values on the blocks and high values off-diagonal is the signature of a multi-domain protein with confidently predicted domains but uncertain inter-domain orientation.

Place it in context: what it resembles, what it is annotated as, and how it looks.

  · Structural nearest neighbors (via Foldseek easy-search vs the P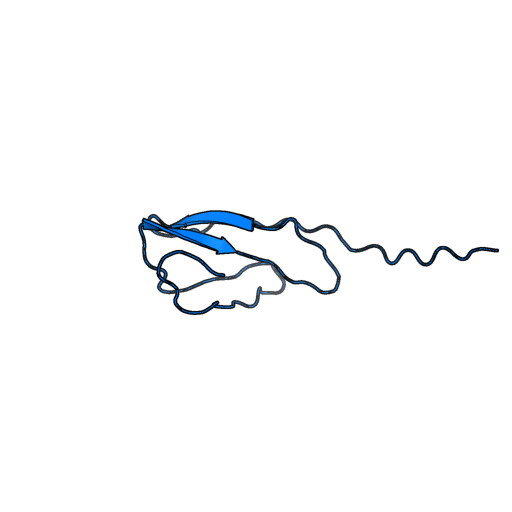DB). Reported per hit: target PDB id, E-value, and alignment TM-score. A TM-score above ~0.5 is the conventional threshold for 'same fold'.

  · Functional annotations link the protein to curated databases. InterPro entries identify conserved domains and families by matching the sequence against member-database signatures (Pfam, PROSITE, CDD, …). Gene Ontology (GO) terms describe molecular function, biological process, and cellular component in a controlled vocabulary. CATH places the structure in a hierarchical fold classification (Class/Architecture/Topology/Homologous-superfamily). The organism is the source species.

  · Plot images: a contact map (which residues are close in 3D, as an N×N binary image), a Ramachandran scatter (backbone torsion angles, revealing secondary-structure composition at a glance), and — for AlphaFold structures — a PAE heatmap (pairwise prediction confidence).

  · Structure images are PyMOL renders from six orthogonal camera directions. Cartoon representation draws helices as coils and strands as arrows; sticks shows the backbone as bonds; surface shows the solvent-excluded envelope. Rainbow coloring maps sequence position to hue (blue→red, N→C); chain coloring assigns a distinct color per polypeptide.